Protein AF-A0A0A8B2J1-F1 (afdb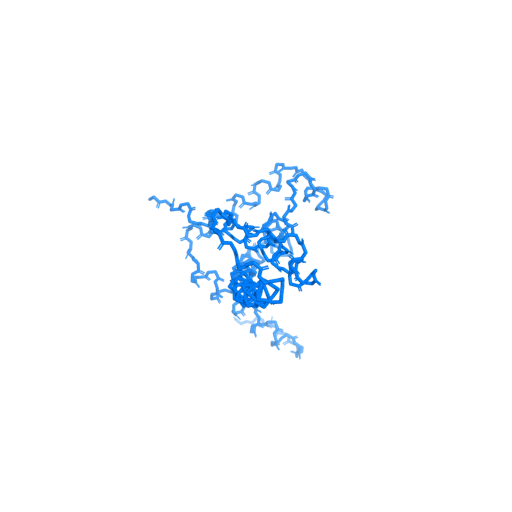_monomer)

Mean predicted aligned error: 8.64 Å

Sequence (171 aa):
MAGRWAAEYFEGVRRAVRDLADARALLESGGEQWRPDGGRGSGPSDPTAAAAIRLAELKAKREEWAEAASQCEAAIGEGLAVIEGVRAFFSMLYGDNGSEYADVLDMLYVDRLTVKQAARIMRCSEFTVKSRRARAIRWLDAVGKARALDLAERSVLCADRGDGGGGCGDA

Structure (mmCIF, N/CA/C/O backbone):
data_AF-A0A0A8B2J1-F1
#
_entry.id   AF-A0A0A8B2J1-F1
#
loop_
_atom_site.group_PDB
_atom_site.id
_atom_site.type_symbol
_atom_site.label_atom_id
_atom_site.label_alt_id
_atom_site.label_comp_id
_atom_site.label_asym_id
_atom_site.label_entity_id
_atom_site.label_seq_id
_atom_site.pdbx_PDB_ins_code
_atom_site.Cartn_x
_atom_site.Cartn_y
_atom_site.Cartn_z
_atom_site.occupancy
_atom_site.B_iso_or_equiv
_atom_site.auth_seq_id
_atom_site.auth_comp_id
_atom_site.auth_asym_id
_atom_site.auth_atom_id
_atom_site.pdbx_PDB_model_num
ATOM 1 N N . MET A 1 1 ? -6.014 8.922 -24.582 1.00 45.66 1 MET A N 1
ATOM 2 C CA . MET A 1 1 ? -5.954 9.531 -23.237 1.00 45.66 1 MET A CA 1
ATOM 3 C C . MET A 1 1 ? -5.533 8.440 -22.268 1.00 45.66 1 MET A C 1
ATOM 5 O O . MET A 1 1 ? -6.339 7.559 -22.017 1.00 45.66 1 MET A O 1
ATOM 9 N N . ALA A 1 2 ? -4.276 8.418 -21.815 1.00 52.53 2 ALA A N 1
ATOM 10 C CA . ALA A 1 2 ? -3.862 7.476 -20.773 1.00 52.53 2 ALA A CA 1
ATOM 11 C C . ALA A 1 2 ? -4.485 7.945 -19.449 1.00 52.53 2 ALA A C 1
ATOM 13 O O . ALA A 1 2 ? -4.239 9.077 -19.023 1.00 52.53 2 ALA A O 1
ATOM 14 N N . GLY A 1 3 ? -5.397 7.141 -18.900 1.00 57.56 3 GLY A N 1
ATOM 15 C CA . GLY A 1 3 ? -6.159 7.473 -17.696 1.00 57.56 3 GLY A CA 1
ATOM 16 C C . GLY A 1 3 ? -5.242 7.539 -16.481 1.00 57.56 3 GLY A C 1
ATOM 17 O O . GLY A 1 3 ? -4.335 6.733 -16.381 1.00 57.56 3 GLY A O 1
ATOM 18 N N . ARG A 1 4 ? -5.474 8.486 -15.566 1.00 82.75 4 ARG A N 1
ATOM 19 C CA . ARG A 1 4 ? -4.674 8.691 -14.340 1.00 82.75 4 ARG A CA 1
ATOM 20 C C . ARG A 1 4 ? -5.035 7.706 -13.215 1.00 82.75 4 ARG A C 1
ATOM 22 O O . ARG A 1 4 ? -4.926 8.047 -12.038 1.00 82.75 4 ARG A O 1
ATOM 29 N N . TRP A 1 5 ? -5.513 6.514 -13.566 1.00 94.06 5 TRP A N 1
ATOM 30 C CA . TRP A 1 5 ? -6.151 5.613 -12.608 1.00 94.06 5 TRP A CA 1
ATOM 31 C C . TRP A 1 5 ? -5.146 5.063 -11.596 1.00 94.06 5 TRP A C 1
ATOM 33 O O . TRP A 1 5 ? -5.480 4.943 -10.421 1.00 94.06 5 TRP A O 1
ATOM 43 N N . ALA A 1 6 ? -3.913 4.759 -12.015 1.00 94.75 6 ALA A N 1
ATOM 44 C CA . ALA A 1 6 ? -2.954 4.093 -11.143 1.00 94.75 6 ALA A CA 1
ATOM 45 C C . ALA A 1 6 ? -2.491 5.018 -10.015 1.00 94.75 6 ALA A C 1
ATOM 47 O O . ALA A 1 6 ? -2.352 4.588 -8.873 1.00 94.75 6 ALA A O 1
ATOM 48 N N . ALA A 1 7 ? -2.302 6.308 -10.306 1.00 94.12 7 ALA A N 1
ATOM 49 C CA . ALA A 1 7 ? -1.953 7.286 -9.281 1.00 94.12 7 ALA A CA 1
ATOM 50 C C . ALA A 1 7 ? -3.066 7.418 -8.229 1.00 94.12 7 ALA A C 1
ATOM 52 O O . ALA A 1 7 ? -2.778 7.382 -7.036 1.00 94.12 7 ALA A O 1
ATOM 53 N N . GLU A 1 8 ? -4.323 7.538 -8.663 1.00 95.12 8 GLU A N 1
ATOM 54 C CA . GLU A 1 8 ? -5.483 7.630 -7.768 1.00 95.12 8 GLU A CA 1
ATOM 55 C C . GLU A 1 8 ? -5.674 6.347 -6.950 1.00 95.12 8 GLU A C 1
ATOM 57 O O . GLU A 1 8 ? -5.903 6.414 -5.743 1.00 95.12 8 GLU A O 1
ATOM 62 N N . TYR A 1 9 ? -5.494 5.187 -7.583 1.00 96.31 9 TYR A N 1
ATOM 63 C CA . TYR A 1 9 ? -5.556 3.882 -6.934 1.00 96.31 9 TYR A CA 1
ATOM 64 C C . TYR A 1 9 ? -4.529 3.754 -5.804 1.00 96.31 9 TYR A C 1
ATOM 66 O O . TYR A 1 9 ? -4.894 3.425 -4.677 1.00 96.31 9 TYR A O 1
ATOM 74 N N . PHE A 1 10 ? -3.259 4.082 -6.061 1.00 96.75 10 PHE A N 1
ATOM 75 C CA . PHE A 1 10 ? -2.207 3.979 -5.048 1.00 96.75 10 PHE A CA 1
ATOM 76 C C . PHE A 1 10 ? -2.337 5.017 -3.922 1.00 96.75 10 PHE A C 1
ATOM 78 O O . PHE A 1 10 ? -2.003 4.721 -2.775 1.00 96.75 10 PHE A O 1
ATOM 85 N N . GLU A 1 11 ? -2.885 6.207 -4.192 1.00 96.56 11 GLU A N 1
ATOM 86 C CA . GLU A 1 11 ? -3.287 7.121 -3.112 1.00 96.56 11 GLU A CA 1
ATOM 87 C C . GLU A 1 11 ? -4.445 6.544 -2.276 1.00 96.56 11 GLU A C 1
ATOM 89 O O . GLU A 1 11 ? -4.492 6.762 -1.066 1.00 96.56 11 GLU A O 1
ATOM 94 N N . GLY A 1 12 ? -5.350 5.773 -2.888 1.00 96.31 12 GLY A N 1
ATOM 95 C CA . GLY A 1 12 ? -6.368 4.986 -2.187 1.00 96.31 12 GLY A CA 1
ATOM 96 C C . GLY A 1 12 ? -5.759 3.930 -1.261 1.00 96.31 12 GLY A C 1
ATOM 97 O O . GLY A 1 12 ? -6.101 3.893 -0.082 1.00 96.31 12 GLY A O 1
ATOM 98 N N . VAL A 1 13 ? -4.787 3.151 -1.750 1.00 96.94 13 VAL A N 1
ATOM 99 C CA . VAL A 1 13 ? -4.030 2.176 -0.937 1.00 96.94 13 VAL A CA 1
ATOM 100 C C . VAL A 1 13 ? -3.344 2.868 0.243 1.00 96.94 13 VAL A C 1
ATOM 102 O O . VAL A 1 13 ? -3.476 2.434 1.384 1.00 96.94 13 VAL A O 1
ATOM 105 N N . ARG A 1 14 ? -2.688 4.011 0.008 1.00 97.19 14 ARG A N 1
ATOM 106 C CA . ARG A 1 14 ? -2.035 4.796 1.068 1.00 97.19 14 ARG A CA 1
ATOM 107 C C . ARG A 1 14 ? -3.005 5.264 2.151 1.00 97.19 14 ARG A C 1
ATOM 109 O O . ARG A 1 14 ? -2.635 5.301 3.328 1.00 97.19 14 ARG A O 1
ATOM 116 N N . ARG A 1 15 ? -4.223 5.655 1.765 1.00 96.56 15 ARG A N 1
ATOM 117 C CA . ARG A 1 15 ? -5.291 6.000 2.716 1.00 96.56 15 ARG A CA 1
ATOM 118 C C . ARG A 1 15 ? -5.733 4.766 3.493 1.00 96.56 15 ARG A C 1
ATOM 120 O O . ARG A 1 15 ? -5.721 4.833 4.712 1.00 96.56 15 ARG A O 1
ATOM 127 N N . ALA A 1 16 ? -5.975 3.641 2.821 1.00 95.56 16 ALA A N 1
ATOM 128 C CA . ALA A 1 16 ? -6.343 2.382 3.468 1.00 95.56 16 ALA A CA 1
ATOM 129 C C . ALA A 1 16 ? -5.308 1.929 4.515 1.00 95.56 16 ALA A C 1
ATOM 131 O O . ALA A 1 16 ? -5.688 1.528 5.608 1.00 95.56 16 ALA A O 1
ATOM 132 N N . VAL A 1 17 ? -4.001 2.070 4.251 1.00 95.69 17 VAL A N 1
ATOM 133 C CA . VAL A 1 17 ? -2.954 1.772 5.253 1.00 95.69 17 VAL A CA 1
ATOM 134 C C . VAL A 1 17 ? -3.080 2.651 6.496 1.00 95.69 17 VAL A C 1
ATOM 136 O O . VAL A 1 17 ? -2.913 2.173 7.618 1.00 95.69 17 VAL A O 1
ATOM 139 N N . ARG A 1 18 ? -3.344 3.951 6.320 1.00 95.19 18 ARG A N 1
ATOM 140 C CA . ARG A 1 18 ? -3.555 4.857 7.457 1.00 95.19 18 ARG A CA 1
ATOM 141 C C . ARG A 1 18 ? -4.817 4.465 8.220 1.00 95.19 18 ARG A C 1
ATOM 143 O O . ARG A 1 18 ? -4.753 4.309 9.432 1.00 95.19 18 ARG A O 1
ATOM 150 N N . ASP A 1 19 ? -5.917 4.294 7.502 1.00 92.00 19 ASP A N 1
ATOM 151 C CA . ASP A 1 19 ? -7.230 4.060 8.089 1.00 92.00 19 ASP A CA 1
ATOM 152 C C . ASP A 1 19 ? -7.265 2.696 8.819 1.00 92.00 19 ASP A C 1
ATOM 154 O O . ASP A 1 19 ? -7.858 2.590 9.890 1.00 92.00 19 ASP A O 1
ATOM 158 N N . LEU A 1 20 ? -6.523 1.687 8.335 1.00 93.50 20 LEU A N 1
ATOM 159 C CA . LEU A 1 20 ? -6.295 0.419 9.041 1.00 93.50 20 LEU A CA 1
ATOM 160 C C . LEU A 1 20 ? -5.541 0.609 10.363 1.00 93.50 20 LEU A C 1
ATOM 162 O O . LEU A 1 20 ? -5.907 0.006 11.372 1.00 93.50 20 LEU A O 1
ATOM 166 N N . ALA A 1 21 ? -4.479 1.420 10.368 1.00 90.75 21 ALA A N 1
ATOM 167 C CA . ALA A 1 21 ? -3.717 1.696 11.585 1.00 90.75 21 ALA A CA 1
ATOM 168 C C . ALA A 1 21 ? -4.590 2.404 12.637 1.00 90.75 21 ALA A C 1
ATOM 170 O O . ALA A 1 21 ? -4.556 2.032 13.810 1.00 90.75 21 ALA A O 1
ATOM 171 N N . ASP A 1 22 ? -5.415 3.358 12.203 1.00 88.69 22 ASP A N 1
ATOM 172 C CA . ASP A 1 22 ? -6.344 4.084 13.071 1.00 88.69 22 ASP A CA 1
ATOM 173 C C . ASP A 1 22 ? -7.444 3.149 13.618 1.00 88.69 22 ASP A C 1
ATOM 175 O O . ASP A 1 22 ? -7.714 3.139 14.822 1.00 88.69 22 ASP A O 1
ATOM 179 N N . ALA A 1 23 ? -8.033 2.299 12.768 1.00 88.38 23 ALA A N 1
ATOM 180 C CA . ALA A 1 23 ? -9.042 1.318 13.173 1.00 88.38 23 ALA A CA 1
ATOM 181 C C . ALA A 1 23 ? -8.491 0.297 14.184 1.00 88.38 23 ALA A C 1
ATOM 183 O O . ALA A 1 23 ? -9.142 0.009 15.191 1.00 88.38 23 ALA A O 1
ATOM 184 N N . ARG A 1 24 ? -7.270 -0.213 13.971 1.00 88.06 24 ARG A N 1
ATOM 185 C CA . ARG A 1 24 ? -6.606 -1.129 14.914 1.00 88.06 24 ARG A CA 1
ATOM 186 C C . ARG A 1 24 ? -6.330 -0.459 16.258 1.00 88.06 24 ARG A C 1
ATOM 188 O O . ARG A 1 24 ? -6.664 -1.037 17.288 1.00 88.06 24 ARG A O 1
ATOM 195 N N . ALA A 1 25 ? -5.838 0.781 16.261 1.00 88.19 25 ALA A N 1
ATOM 196 C CA . ALA A 1 25 ? -5.618 1.533 17.496 1.00 88.19 25 ALA A CA 1
ATOM 197 C C . ALA A 1 25 ? -6.920 1.745 18.298 1.00 88.19 25 ALA A C 1
ATOM 199 O O . ALA A 1 25 ? -6.931 1.645 19.530 1.00 88.19 25 ALA A O 1
ATOM 200 N N . LEU A 1 26 ? -8.046 1.992 17.620 1.00 86.19 26 LEU A N 1
ATOM 201 C CA . LEU A 1 26 ? -9.362 2.097 18.260 1.00 86.19 26 LEU A CA 1
ATOM 202 C C . LEU A 1 26 ? -9.845 0.755 18.830 1.00 86.19 26 LEU A C 1
ATOM 204 O O . LEU A 1 26 ? -10.377 0.713 19.941 1.00 86.19 26 LEU A O 1
ATOM 208 N N . LEU A 1 27 ? -9.637 -0.344 18.104 1.00 86.19 27 LEU A N 1
ATOM 209 C CA . LEU A 1 27 ? -10.005 -1.688 18.555 1.00 86.19 27 LEU A CA 1
ATOM 210 C C . LEU A 1 27 ? -9.189 -2.143 19.774 1.00 86.19 27 LEU A C 1
ATOM 212 O O . LEU A 1 27 ? -9.774 -2.716 20.701 1.00 86.19 27 LEU A O 1
ATOM 216 N N . GLU A 1 28 ? -7.882 -1.863 19.775 1.00 88.50 28 GLU A N 1
ATOM 217 C CA . GLU A 1 28 ? -6.934 -2.182 20.852 1.00 88.50 28 GLU A CA 1
ATOM 218 C C . GLU A 1 28 ? -7.194 -1.354 22.113 1.00 88.50 28 GLU A C 1
ATOM 220 O O . GLU A 1 28 ? -7.224 -1.902 23.213 1.00 88.50 28 GLU A O 1
ATOM 225 N N . SER A 1 29 ? -7.466 -0.055 21.962 1.00 87.81 29 SER A N 1
ATOM 226 C CA . SER A 1 29 ? -7.821 0.830 23.083 1.00 87.81 29 SER A CA 1
ATOM 227 C C . SER A 1 29 ? -9.253 0.637 23.595 1.00 87.81 29 SER A C 1
ATOM 229 O O . SER A 1 29 ? -9.691 1.354 24.489 1.00 87.81 29 SER A O 1
ATOM 231 N N . GLY A 1 30 ? -10.034 -0.279 23.012 1.00 81.06 30 GLY A N 1
ATOM 232 C CA . GLY A 1 30 ? -11.437 -0.481 23.384 1.00 81.06 30 GLY A CA 1
ATOM 233 C C . GLY A 1 30 ? -12.342 0.727 23.098 1.00 81.06 30 GLY A C 1
ATOM 234 O O . GLY A 1 30 ? -13.440 0.806 23.648 1.00 81.06 30 GLY A O 1
ATOM 235 N N . GLY A 1 31 ? -11.906 1.656 22.240 1.00 74.25 31 GLY A N 1
ATOM 236 C CA . GLY A 1 31 ? -12.650 2.861 21.879 1.00 74.25 31 GLY A CA 1
ATOM 237 C C . GLY A 1 31 ? -12.463 4.050 22.827 1.00 74.25 31 GLY A C 1
ATOM 238 O O . GLY A 1 31 ? -13.269 4.974 22.775 1.00 74.25 31 GLY A O 1
ATOM 239 N N . GLU A 1 32 ? -11.421 4.084 23.667 1.00 74.12 32 GLU A N 1
ATOM 240 C CA . GLU A 1 32 ? -11.146 5.210 24.587 1.00 74.12 32 GLU A CA 1
ATOM 241 C C . GLU A 1 32 ? -11.059 6.579 23.889 1.00 74.12 32 GLU A C 1
ATOM 243 O O . GLU A 1 32 ? -11.427 7.608 24.459 1.00 74.12 32 GLU A O 1
ATOM 248 N N . GLN A 1 33 ? -10.592 6.593 22.641 1.00 70.69 33 GLN A N 1
ATOM 249 C CA . GLN A 1 33 ? -10.452 7.806 21.832 1.00 70.69 33 GLN A CA 1
ATOM 250 C C . GLN A 1 33 ? -11.724 8.150 21.046 1.00 70.69 33 GLN A C 1
ATOM 252 O O . GLN A 1 33 ? -11.840 9.254 20.509 1.00 70.69 33 GLN A O 1
ATOM 257 N N . TRP A 1 34 ? -12.694 7.233 20.988 1.00 76.94 34 TRP A N 1
ATOM 258 C CA . TRP A 1 34 ? -13.955 7.464 20.304 1.00 76.94 34 TRP A CA 1
ATOM 259 C C . TRP A 1 34 ? -14.857 8.365 21.144 1.00 76.94 34 TRP A C 1
ATOM 261 O O . TRP A 1 34 ? -15.139 8.105 22.317 1.00 76.94 34 TRP A O 1
ATOM 271 N N . ARG A 1 35 ? -15.333 9.444 20.521 1.00 69.88 35 ARG A N 1
ATOM 272 C CA . ARG A 1 35 ? -16.352 10.314 21.097 1.00 69.88 35 ARG A CA 1
ATOM 273 C C . ARG A 1 35 ? -17.638 10.160 20.292 1.00 69.88 35 ARG A C 1
ATOM 275 O O . ARG A 1 35 ? -17.574 10.262 19.070 1.00 69.88 35 ARG A O 1
ATOM 282 N N . PRO A 1 36 ? -18.790 9.937 20.944 1.00 65.94 36 PRO A N 1
ATOM 283 C CA . PRO A 1 36 ? -20.064 9.976 20.249 1.00 65.94 36 PRO A CA 1
ATOM 284 C C . PRO A 1 36 ? -20.279 11.389 19.701 1.00 65.94 36 PRO A C 1
ATOM 286 O O . PRO A 1 36 ? -20.237 12.371 20.451 1.00 65.94 36 PRO A O 1
ATOM 289 N N . ASP A 1 37 ? -20.488 11.493 18.393 1.00 59.69 37 ASP A N 1
ATOM 290 C CA . ASP A 1 37 ? -20.839 12.754 17.755 1.00 59.69 37 ASP A CA 1
ATOM 291 C C . ASP A 1 37 ? -22.223 13.196 18.245 1.00 59.69 37 ASP A C 1
ATOM 293 O O . ASP A 1 37 ? -23.241 12.573 17.962 1.00 59.69 37 ASP A O 1
ATOM 297 N N . GLY A 1 38 ? -22.260 14.297 18.997 1.00 51.53 38 GLY A N 1
ATOM 298 C CA . GLY A 1 38 ? -23.469 15.106 19.135 1.00 51.53 38 GLY A CA 1
ATOM 299 C C . GLY A 1 38 ? -24.650 14.472 19.876 1.00 51.53 38 GLY A C 1
ATOM 300 O O . GLY A 1 38 ? -25.778 14.546 19.402 1.00 51.53 38 GLY A O 1
ATOM 301 N N . GLY A 1 39 ? -24.453 13.974 21.095 1.00 48.12 39 GLY A N 1
ATOM 302 C CA . GLY A 1 39 ? -25.563 13.660 22.003 1.00 48.12 39 GLY A CA 1
ATOM 303 C C . GLY A 1 39 ? -26.205 14.904 22.640 1.00 48.12 39 GLY A C 1
ATOM 304 O O . GLY A 1 39 ? -26.155 15.057 23.856 1.00 48.12 39 GLY A O 1
ATOM 305 N N . ARG A 1 40 ? -26.810 15.815 21.859 1.00 45.06 40 ARG A N 1
ATOM 306 C CA . ARG A 1 40 ? -27.789 16.795 22.389 1.00 45.06 40 ARG A CA 1
ATOM 307 C C . ARG A 1 40 ? -29.174 16.143 22.425 1.00 45.06 40 ARG A C 1
ATOM 309 O O . ARG A 1 40 ? -30.085 16.541 21.712 1.00 45.06 40 ARG A O 1
ATOM 316 N N . GLY A 1 41 ? -29.319 15.115 23.245 1.00 52.38 41 GLY A N 1
ATOM 317 C CA . GLY A 1 41 ? -30.601 14.498 23.563 1.00 52.38 41 GLY A CA 1
ATOM 318 C C . GLY A 1 41 ? -30.634 14.232 25.055 1.00 52.38 41 GLY A C 1
ATOM 319 O O . GLY A 1 41 ? -29.617 13.838 25.618 1.00 52.38 41 GLY A O 1
ATOM 320 N N . SER A 1 42 ? -31.767 14.503 25.699 1.00 55.16 42 SER A N 1
ATOM 321 C CA . SER A 1 42 ? -32.033 14.189 27.104 1.00 55.16 42 SER A CA 1
ATOM 322 C C . SER A 1 42 ? -31.745 12.710 27.370 1.00 55.16 42 SER A C 1
ATOM 324 O O . SER A 1 42 ? -32.597 11.855 27.129 1.00 55.16 42 SER A O 1
ATOM 326 N N . GLY A 1 43 ? -30.517 12.409 27.794 1.00 59.47 43 GLY A N 1
ATOM 327 C CA . GLY A 1 43 ? -30.111 11.064 28.169 1.00 59.47 43 GLY A CA 1
ATOM 328 C C . GLY A 1 43 ? -30.944 10.570 29.354 1.00 59.47 43 GLY A C 1
ATOM 329 O O . GLY A 1 43 ? -31.512 11.391 30.084 1.00 59.47 43 GLY A O 1
ATOM 330 N N . PRO A 1 44 ? -31.036 9.246 29.558 1.00 59.28 44 PRO A N 1
ATOM 331 C CA . PRO A 1 44 ? -31.734 8.703 30.711 1.00 59.28 44 PRO A CA 1
ATOM 332 C C . PRO A 1 44 ? -31.174 9.329 31.991 1.00 59.28 44 PRO A C 1
ATOM 334 O O . PRO A 1 44 ? -29.960 9.395 32.174 1.00 59.28 44 PRO A O 1
ATOM 337 N N . SER A 1 45 ? -32.053 9.758 32.894 1.00 63.41 45 SER A N 1
ATOM 338 C CA . SER A 1 45 ? -31.662 10.216 34.233 1.00 63.41 45 SER A CA 1
ATOM 339 C C . SER A 1 45 ? -31.072 9.089 35.092 1.00 63.41 45 SER A C 1
ATOM 341 O O . SER A 1 45 ? -30.465 9.362 36.124 1.00 63.41 45 SER A O 1
ATOM 343 N N . ASP A 1 46 ? -31.246 7.832 34.666 1.00 77.38 46 ASP A N 1
ATOM 344 C CA . ASP A 1 46 ? -30.647 6.651 35.280 1.00 77.38 46 ASP A CA 1
ATOM 345 C C . ASP A 1 46 ? -29.219 6.402 34.737 1.00 77.38 46 ASP A C 1
ATOM 347 O O . ASP A 1 46 ? -29.050 6.112 33.543 1.00 77.38 46 ASP A O 1
ATOM 351 N N . PRO A 1 47 ? -28.182 6.467 35.595 1.00 72.81 47 PRO A N 1
ATOM 352 C CA . PRO A 1 47 ? -26.798 6.207 35.204 1.00 72.81 47 PRO A CA 1
ATOM 353 C C . PRO A 1 47 ? -26.565 4.782 34.680 1.00 72.81 47 PRO A C 1
ATOM 355 O O . PRO A 1 47 ? -25.690 4.587 33.834 1.00 72.81 47 PRO A O 1
ATOM 358 N N . THR A 1 48 ? -27.338 3.787 35.126 1.00 79.69 48 THR A N 1
ATOM 359 C CA . THR A 1 48 ? -27.214 2.402 34.647 1.00 79.69 48 THR A CA 1
ATOM 360 C C . THR A 1 48 ? -27.748 2.266 33.222 1.00 79.69 48 THR A C 1
ATOM 362 O O . THR A 1 48 ? -27.087 1.664 32.372 1.00 79.69 48 THR A O 1
ATOM 365 N N . ALA A 1 49 ? -28.891 2.888 32.922 1.00 76.31 49 ALA A N 1
ATOM 366 C CA . ALA A 1 49 ? -29.432 2.944 31.565 1.00 76.31 49 ALA A CA 1
ATOM 367 C C . ALA A 1 49 ? -28.495 3.699 30.602 1.00 76.31 49 ALA A C 1
ATOM 369 O O . ALA A 1 49 ? -28.251 3.236 29.488 1.00 76.31 49 ALA A O 1
ATOM 370 N N . ALA A 1 50 ? -27.902 4.816 31.041 1.00 73.50 50 ALA A N 1
ATOM 371 C CA . ALA A 1 50 ? -26.925 5.562 30.246 1.00 73.50 50 ALA A CA 1
ATOM 372 C C . ALA A 1 50 ? -25.655 4.737 29.947 1.00 73.50 50 ALA A C 1
ATOM 374 O O . ALA A 1 50 ? -25.144 4.762 28.825 1.00 73.50 50 ALA A O 1
ATOM 375 N N . ALA A 1 51 ? -25.166 3.961 30.923 1.00 75.81 51 ALA A N 1
ATOM 376 C CA . ALA A 1 51 ? -24.028 3.063 30.733 1.00 75.81 51 ALA A CA 1
ATOM 377 C C . ALA A 1 51 ? -24.339 1.918 29.752 1.00 75.81 51 ALA A C 1
ATOM 379 O O . ALA A 1 51 ? -23.502 1.587 28.911 1.00 75.81 51 ALA A O 1
ATOM 380 N N . ALA A 1 52 ? -25.542 1.339 29.820 1.00 78.56 52 ALA A N 1
ATOM 381 C CA . ALA A 1 52 ? -25.968 0.268 28.920 1.00 78.56 52 ALA A CA 1
ATOM 382 C C . ALA A 1 52 ? -26.081 0.741 27.459 1.00 78.56 52 ALA A C 1
ATOM 384 O O . ALA A 1 52 ? -25.608 0.046 26.559 1.00 78.56 52 ALA A O 1
ATOM 385 N N . ILE A 1 53 ? -26.638 1.937 27.227 1.00 80.62 53 ILE A N 1
ATOM 386 C CA . ILE A 1 53 ? -26.714 2.559 25.893 1.00 80.62 53 ILE A CA 1
ATOM 387 C C . ILE A 1 53 ? -25.309 2.785 25.338 1.00 80.62 53 ILE A C 1
ATOM 389 O O . ILE A 1 53 ? -25.000 2.335 24.237 1.00 80.62 53 ILE A O 1
ATOM 393 N N . ARG A 1 54 ? -24.419 3.385 26.135 1.00 77.06 54 ARG A N 1
ATOM 394 C CA . ARG A 1 54 ? -23.036 3.639 25.720 1.00 77.06 54 ARG A CA 1
ATOM 395 C C . ARG A 1 54 ? -22.279 2.350 25.395 1.00 77.06 54 ARG A C 1
ATOM 397 O O . ARG A 1 54 ? -21.498 2.320 24.450 1.00 77.06 54 ARG A O 1
ATOM 404 N N . LEU A 1 55 ? -22.510 1.278 26.153 1.00 80.50 55 LEU A N 1
ATOM 405 C CA . LEU A 1 55 ? -21.917 -0.030 25.872 1.00 80.50 55 LEU A CA 1
ATOM 406 C C . LEU A 1 55 ? -22.445 -0.629 24.560 1.00 80.50 55 LEU A C 1
ATOM 408 O O . LEU A 1 55 ? -21.672 -1.231 23.817 1.00 80.50 55 LEU A O 1
ATOM 412 N N . ALA A 1 56 ? -23.738 -0.479 24.269 1.00 83.69 56 ALA A N 1
ATOM 413 C CA . ALA A 1 56 ? -24.329 -0.938 23.013 1.00 83.69 56 ALA A CA 1
ATOM 414 C C . ALA A 1 56 ? -23.792 -0.151 21.806 1.00 83.69 56 ALA A C 1
ATOM 416 O O . ALA A 1 56 ? -23.391 -0.759 20.815 1.00 83.69 56 ALA A O 1
ATOM 417 N N . GLU A 1 57 ? -23.698 1.176 21.917 1.00 83.94 57 GLU A N 1
ATOM 418 C CA . GLU A 1 57 ? -23.101 2.043 20.894 1.00 83.94 57 GLU A CA 1
ATOM 419 C C . GLU A 1 57 ? -21.635 1.683 20.635 1.00 83.94 57 GLU A C 1
ATOM 421 O O . GLU A 1 57 ? -21.224 1.544 19.485 1.00 83.94 57 GLU A O 1
ATOM 426 N N . LEU A 1 58 ? -20.853 1.457 21.697 1.00 82.94 58 LEU A N 1
ATOM 427 C CA . LEU A 1 58 ? -19.463 1.019 21.576 1.00 82.94 58 LEU A CA 1
ATOM 428 C C . LEU A 1 58 ? -19.346 -0.337 20.873 1.00 82.94 58 LEU A C 1
ATOM 430 O O . LEU A 1 58 ? -18.456 -0.510 20.048 1.00 82.94 58 LEU A O 1
ATOM 434 N N . LYS A 1 59 ? -20.228 -1.300 21.167 1.00 85.62 59 LYS A N 1
ATOM 435 C CA . LYS A 1 59 ? -20.226 -2.602 20.480 1.00 85.62 59 LYS A CA 1
ATOM 436 C C . LYS A 1 59 ? -20.501 -2.451 18.986 1.00 85.62 59 LYS A C 1
ATOM 438 O O . LYS A 1 59 ? -19.710 -2.952 18.193 1.00 85.62 59 LYS A O 1
ATOM 443 N N . ALA A 1 60 ? -21.545 -1.707 18.619 1.00 85.31 60 ALA A N 1
ATOM 444 C CA . ALA A 1 60 ? -21.865 -1.433 17.219 1.00 85.31 60 ALA A CA 1
ATOM 445 C C . ALA A 1 60 ? -20.695 -0.737 16.501 1.00 85.31 60 ALA A C 1
ATOM 447 O O . ALA A 1 60 ? -20.315 -1.117 15.397 1.00 85.31 60 ALA A O 1
ATOM 448 N N . LYS A 1 61 ? -20.040 0.225 17.163 1.00 85.94 61 LYS A N 1
ATOM 449 C CA . LYS A 1 61 ? -18.865 0.906 16.604 1.00 85.94 61 LYS A CA 1
ATOM 450 C C . LYS A 1 61 ? -17.652 -0.001 16.441 1.00 85.94 61 LYS A C 1
ATOM 452 O O . LYS A 1 61 ? -16.938 0.129 15.453 1.00 85.94 61 LYS A O 1
ATOM 457 N N . ARG A 1 62 ? -17.421 -0.942 17.359 1.00 87.25 62 ARG A N 1
ATOM 458 C CA . ARG A 1 62 ? -16.344 -1.933 17.206 1.00 87.25 62 ARG A CA 1
ATOM 459 C C . ARG A 1 62 ? -16.577 -2.850 16.009 1.00 87.25 62 ARG A C 1
ATOM 461 O O . ARG A 1 62 ? -15.613 -3.163 15.321 1.00 87.25 62 ARG A O 1
ATOM 468 N N . GLU A 1 63 ? -17.820 -3.249 15.752 1.00 89.38 63 GLU A N 1
ATOM 469 C CA . GLU A 1 63 ? -18.170 -4.019 14.551 1.00 89.38 63 GLU A CA 1
ATOM 470 C C . GLU A 1 63 ? -17.901 -3.206 13.276 1.00 89.38 63 GLU A C 1
ATOM 472 O O . GLU A 1 63 ? -17.241 -3.705 12.367 1.00 89.38 63 GLU A O 1
ATOM 477 N N . GLU A 1 64 ? -18.298 -1.928 13.243 1.00 87.44 64 GLU A N 1
ATOM 478 C CA . GLU A 1 64 ? -17.984 -1.024 12.125 1.00 87.44 64 GLU A CA 1
ATOM 479 C C . GLU A 1 64 ? -16.468 -0.879 11.890 1.00 87.44 64 GLU A C 1
ATOM 481 O O . GLU A 1 64 ? -16.012 -0.920 10.748 1.00 87.44 64 GLU A O 1
ATOM 486 N N . TRP A 1 65 ? -15.663 -0.726 12.950 1.00 88.88 65 TRP A N 1
ATOM 487 C CA . TRP A 1 65 ? -14.203 -0.625 12.820 1.00 88.88 65 TRP A CA 1
ATOM 488 C C . TRP A 1 65 ? -13.559 -1.925 12.348 1.00 88.88 65 TRP A C 1
ATOM 490 O O . TRP A 1 65 ? -12.600 -1.875 11.582 1.00 88.88 65 TRP A O 1
ATOM 500 N N . ALA A 1 66 ? -14.065 -3.078 12.792 1.00 91.00 66 ALA A N 1
ATOM 501 C CA . ALA A 1 66 ? -13.569 -4.378 12.354 1.00 91.00 66 ALA A CA 1
ATOM 502 C C . ALA A 1 66 ? -13.842 -4.607 10.860 1.00 91.00 66 ALA A C 1
ATOM 504 O O . ALA A 1 66 ? -12.944 -5.019 10.127 1.00 91.00 66 ALA A O 1
ATOM 505 N N . GLU A 1 67 ? -15.046 -4.271 10.397 1.00 91.12 67 GLU A N 1
ATOM 506 C CA . GLU A 1 67 ? -15.401 -4.329 8.977 1.00 91.12 67 GLU A CA 1
ATOM 507 C C . GLU A 1 67 ? -14.535 -3.367 8.148 1.00 91.12 67 GLU A C 1
ATOM 509 O O . GLU A 1 67 ? -13.942 -3.762 7.144 1.00 91.12 67 GLU A O 1
ATOM 514 N N . ALA A 1 68 ? -14.373 -2.120 8.604 1.00 88.50 68 ALA A N 1
ATOM 515 C CA . ALA A 1 68 ? -13.513 -1.145 7.936 1.00 88.50 68 ALA A CA 1
ATOM 516 C C . ALA A 1 68 ? -12.049 -1.614 7.861 1.00 88.50 68 ALA A C 1
ATOM 518 O O . ALA A 1 68 ? -11.402 -1.452 6.823 1.00 88.50 68 ALA A O 1
ATOM 519 N N . ALA A 1 69 ? -11.529 -2.226 8.930 1.00 91.81 69 ALA A N 1
ATOM 520 C CA . ALA A 1 69 ? -10.192 -2.809 8.946 1.00 91.81 69 ALA A CA 1
ATOM 521 C C . ALA A 1 69 ? -10.060 -3.933 7.906 1.00 91.81 69 ALA A C 1
ATOM 523 O O . ALA A 1 69 ? -9.105 -3.924 7.132 1.00 91.81 69 ALA A O 1
ATOM 524 N N . SER A 1 70 ? -11.041 -4.836 7.820 1.00 94.81 70 SER A N 1
ATOM 525 C CA . SER A 1 70 ? -11.047 -5.917 6.827 1.00 94.81 70 SER A CA 1
ATOM 526 C C . SER A 1 70 ? -11.056 -5.387 5.387 1.00 94.81 70 SER A C 1
ATOM 528 O O . SER A 1 70 ? -10.276 -5.838 4.546 1.00 94.81 70 SER A O 1
ATOM 530 N N . GLN A 1 71 ? -11.865 -4.362 5.105 1.00 92.81 71 GLN A N 1
ATOM 531 C CA . GLN A 1 71 ? -11.892 -3.713 3.791 1.00 92.81 71 GLN A CA 1
ATOM 532 C C . GLN A 1 71 ? -10.555 -3.040 3.452 1.00 92.81 71 GLN A C 1
ATOM 534 O O . GLN A 1 71 ? -10.085 -3.126 2.313 1.00 92.81 71 GLN A O 1
ATOM 539 N N . CYS A 1 72 ? -9.911 -2.403 4.435 1.00 94.69 72 CYS A N 1
ATOM 540 C CA . CYS A 1 72 ? -8.586 -1.819 4.248 1.00 94.69 72 CYS A CA 1
ATOM 541 C C . CYS A 1 72 ? -7.528 -2.895 3.978 1.00 94.69 72 CYS A C 1
ATOM 543 O O . CYS A 1 72 ? -6.718 -2.727 3.070 1.00 94.69 72 CYS A O 1
ATOM 545 N N . GLU A 1 73 ? -7.544 -4.007 4.716 1.00 95.81 73 GLU A N 1
ATOM 546 C CA . GLU A 1 73 ? -6.638 -5.141 4.497 1.00 95.81 73 GLU A CA 1
ATOM 547 C C . GLU A 1 73 ? -6.781 -5.716 3.085 1.00 95.81 73 GLU A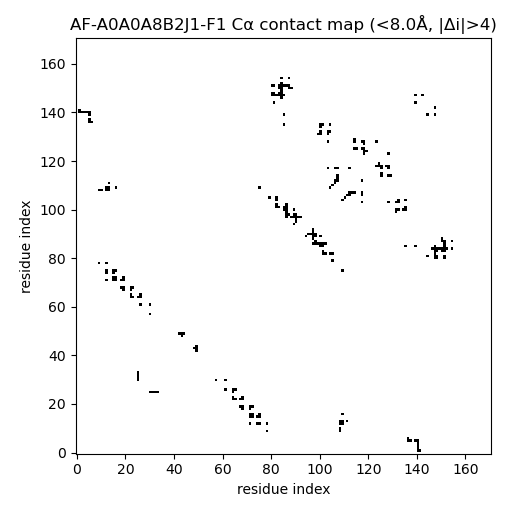 C 1
ATOM 549 O O . GLU A 1 73 ? -5.772 -5.929 2.411 1.00 95.81 73 GLU A O 1
ATOM 554 N N . ALA A 1 74 ? -8.013 -5.884 2.596 1.00 95.38 74 ALA A N 1
ATOM 555 C CA . ALA A 1 74 ? -8.268 -6.337 1.231 1.00 95.38 74 ALA A CA 1
ATOM 556 C C . ALA A 1 74 ? -7.697 -5.363 0.183 1.00 95.38 74 ALA A C 1
ATOM 558 O O . ALA A 1 74 ? -7.028 -5.787 -0.762 1.00 95.38 74 ALA A O 1
ATOM 559 N N . ALA A 1 75 ? -7.900 -4.054 0.369 1.00 95.19 75 ALA A N 1
ATOM 560 C CA . ALA A 1 75 ? -7.365 -3.032 -0.530 1.00 95.19 75 ALA A CA 1
ATOM 561 C C . ALA A 1 75 ? -5.824 -2.990 -0.528 1.00 95.19 75 ALA A C 1
ATOM 563 O O . ALA A 1 75 ? -5.206 -2.822 -1.581 1.00 95.19 75 ALA A O 1
ATOM 564 N N . ILE A 1 76 ? -5.197 -3.163 0.640 1.00 97.38 76 ILE A N 1
ATOM 565 C CA . ILE A 1 76 ? -3.736 -3.211 0.785 1.00 97.38 76 ILE A CA 1
ATOM 566 C C . ILE A 1 76 ? -3.174 -4.472 0.129 1.00 97.38 76 ILE A C 1
ATOM 568 O O . ILE A 1 76 ? -2.216 -4.375 -0.634 1.00 97.38 76 ILE A O 1
ATOM 572 N N . GLY A 1 77 ? -3.781 -5.636 0.378 1.00 96.81 77 GLY A N 1
ATOM 573 C CA . GLY A 1 77 ? -3.358 -6.905 -0.215 1.00 96.81 77 GLY A CA 1
ATOM 574 C C . GLY A 1 77 ? -3.419 -6.880 -1.742 1.00 96.81 77 GLY A C 1
ATOM 575 O O . GLY A 1 77 ? -2.477 -7.295 -2.415 1.00 96.81 77 GLY A O 1
ATOM 576 N N . GLU A 1 78 ? -4.481 -6.308 -2.305 1.00 96.69 78 GLU A N 1
ATOM 577 C CA . GLU A 1 78 ? -4.581 -6.113 -3.750 1.00 96.69 78 GLU A CA 1
ATOM 578 C C . GLU A 1 78 ? -3.540 -5.108 -4.275 1.00 96.69 78 GLU A C 1
ATOM 580 O O . GLU A 1 78 ? -2.929 -5.336 -5.320 1.00 96.69 78 GLU A O 1
ATOM 585 N N . GLY A 1 79 ? -3.287 -4.021 -3.538 1.00 97.19 79 GLY A N 1
ATOM 586 C CA . GLY A 1 79 ? -2.238 -3.054 -3.863 1.00 97.19 79 GLY A CA 1
ATOM 587 C C . GLY A 1 79 ? -0.847 -3.692 -3.920 1.00 97.19 79 GLY A C 1
ATOM 588 O O . GLY A 1 79 ? -0.103 -3.446 -4.871 1.00 97.19 79 GLY A O 1
ATOM 589 N N . LEU A 1 80 ? -0.527 -4.558 -2.956 1.00 97.62 80 LEU A N 1
ATOM 590 C CA . LEU A 1 80 ? 0.706 -5.349 -2.932 1.00 97.62 80 LEU A CA 1
ATOM 591 C C . LEU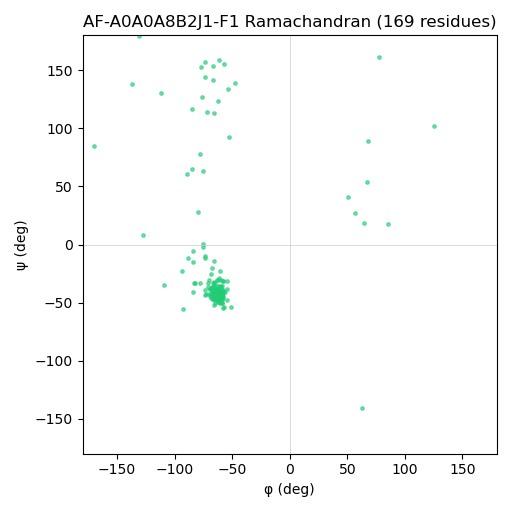 A 1 80 ? 0.790 -6.303 -4.129 1.00 97.62 80 LEU A C 1
ATOM 593 O O . LEU A 1 80 ? 1.824 -6.361 -4.789 1.00 97.62 80 LEU A O 1
ATOM 597 N N . ALA A 1 81 ? -0.304 -6.978 -4.490 1.00 96.88 81 ALA A N 1
ATOM 598 C CA . ALA A 1 81 ? -0.334 -7.828 -5.681 1.00 96.88 81 ALA A CA 1
ATOM 599 C C . ALA A 1 81 ? -0.064 -7.030 -6.974 1.00 96.88 81 ALA A C 1
ATOM 601 O O . ALA A 1 81 ? 0.676 -7.481 -7.848 1.00 96.88 81 ALA A O 1
ATOM 602 N N . VAL A 1 82 ? -0.596 -5.808 -7.097 1.00 97.69 82 VAL A N 1
ATOM 603 C CA . VAL A 1 82 ? -0.282 -4.923 -8.234 1.00 97.69 82 VAL A CA 1
ATOM 604 C C .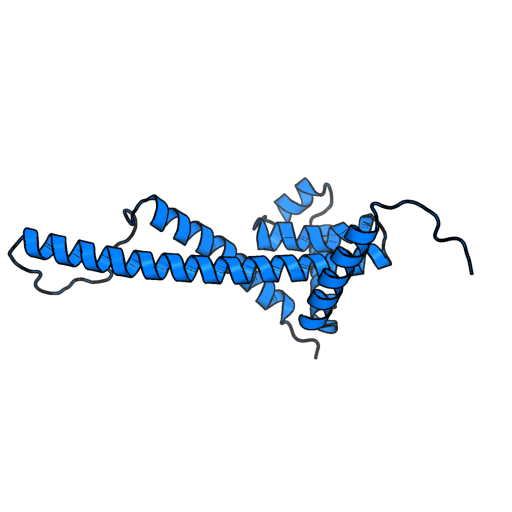 VAL A 1 82 ? 1.197 -4.516 -8.236 1.00 97.69 82 VAL A C 1
ATOM 606 O O . VAL A 1 82 ? 1.812 -4.488 -9.305 1.00 97.69 82 VAL A O 1
ATOM 609 N N . ILE A 1 83 ? 1.779 -4.215 -7.069 1.00 97.56 83 ILE A N 1
ATOM 610 C CA . ILE A 1 83 ? 3.216 -3.917 -6.925 1.00 97.56 83 ILE A CA 1
ATOM 611 C C . ILE A 1 83 ? 4.059 -5.111 -7.378 1.00 97.56 83 ILE A C 1
ATOM 613 O O . ILE A 1 83 ? 5.034 -4.919 -8.104 1.00 97.56 83 ILE A O 1
ATOM 617 N N . GLU A 1 84 ? 3.661 -6.336 -7.049 1.00 96.31 84 GLU A N 1
ATOM 618 C CA . GLU A 1 84 ? 4.363 -7.529 -7.524 1.00 96.31 84 GLU A CA 1
ATOM 619 C C . GLU A 1 84 ? 4.250 -7.726 -9.039 1.00 96.31 84 GLU A C 1
ATOM 621 O O . GLU A 1 84 ? 5.217 -8.117 -9.693 1.00 96.31 84 GLU A O 1
ATOM 626 N N . GLY A 1 85 ? 3.131 -7.329 -9.645 1.00 96.38 85 GLY A N 1
ATOM 627 C CA . GLY A 1 85 ? 3.005 -7.253 -11.102 1.00 96.38 85 GLY A CA 1
ATOM 628 C C . GLY A 1 85 ? 3.997 -6.272 -11.736 1.00 96.38 85 GLY A C 1
ATOM 629 O O . GLY A 1 85 ? 4.600 -6.563 -12.774 1.00 96.38 85 GLY A O 1
ATOM 630 N N . VAL A 1 86 ? 4.204 -5.116 -11.093 1.00 97.00 86 VAL A N 1
ATOM 631 C CA . VAL A 1 86 ? 5.242 -4.145 -11.481 1.00 97.00 86 VAL A CA 1
ATOM 632 C C . VAL A 1 86 ? 6.627 -4.777 -11.329 1.00 97.00 86 VAL A C 1
ATOM 634 O O . V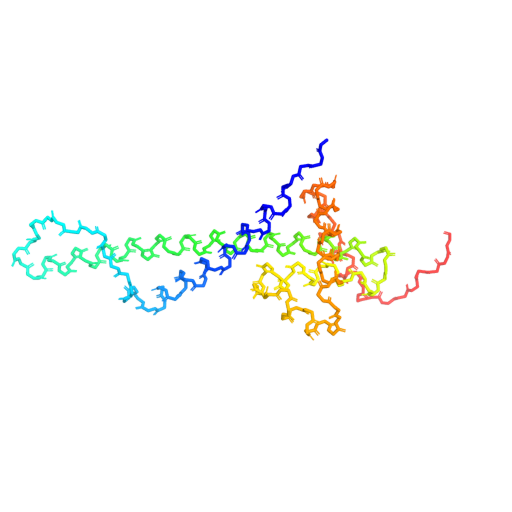AL A 1 86 ? 7.434 -4.679 -12.256 1.00 97.00 86 VAL A O 1
ATOM 637 N N . ARG A 1 87 ? 6.898 -5.451 -10.204 1.00 96.44 87 ARG A N 1
ATOM 638 C CA . ARG A 1 87 ? 8.180 -6.116 -9.932 1.00 96.44 87 ARG A CA 1
ATOM 639 C C . ARG A 1 87 ? 8.498 -7.129 -11.026 1.00 96.44 87 ARG A C 1
ATOM 641 O O . ARG A 1 87 ? 9.534 -7.011 -11.673 1.00 96.44 87 ARG A O 1
ATOM 648 N N . ALA A 1 88 ? 7.571 -8.044 -11.304 1.00 94.50 88 ALA A N 1
ATOM 649 C CA . ALA A 1 88 ? 7.714 -9.076 -12.325 1.00 94.50 88 ALA A CA 1
ATOM 650 C C . ALA A 1 88 ? 8.047 -8.488 -13.705 1.00 94.50 88 ALA A C 1
ATOM 652 O O . ALA A 1 88 ? 8.989 -8.923 -14.370 1.00 94.50 88 ALA A O 1
ATOM 653 N N . PHE A 1 89 ? 7.311 -7.456 -14.128 1.00 95.31 89 PHE A N 1
ATOM 654 C CA . PHE A 1 89 ? 7.530 -6.828 -15.427 1.00 95.31 89 PHE A CA 1
ATOM 655 C C . PHE A 1 89 ? 8.887 -6.125 -15.529 1.00 95.31 89 PHE A C 1
ATOM 657 O O . PHE A 1 89 ? 9.634 -6.347 -16.485 1.00 95.31 89 PHE A O 1
ATOM 664 N N . PHE A 1 90 ? 9.213 -5.255 -14.570 1.00 95.38 90 PHE A N 1
ATOM 665 C CA . PHE A 1 90 ? 10.443 -4.471 -14.642 1.00 95.38 90 PHE A CA 1
ATOM 666 C C . PHE A 1 90 ? 11.681 -5.340 -14.417 1.00 95.38 90 PHE A C 1
ATOM 668 O O . PHE A 1 90 ? 12.697 -5.088 -15.063 1.00 95.38 90 PHE A O 1
ATOM 675 N N . SER A 1 91 ? 11.604 -6.381 -13.586 1.00 93.31 91 SER A N 1
ATOM 676 C CA . SER A 1 91 ? 12.691 -7.354 -13.437 1.00 93.31 91 SER A CA 1
ATOM 677 C C . SER A 1 91 ? 12.927 -8.164 -14.709 1.00 93.31 91 SER A C 1
ATOM 679 O O . SER A 1 91 ? 14.075 -8.372 -15.084 1.00 93.31 91 SER A O 1
ATOM 681 N N . MET A 1 92 ? 11.878 -8.529 -15.453 1.00 92.69 92 MET A N 1
ATOM 682 C CA . MET A 1 92 ? 12.048 -9.164 -16.767 1.00 92.69 92 MET A CA 1
ATOM 683 C C . MET A 1 92 ? 12.787 -8.252 -17.764 1.00 92.69 92 MET A C 1
ATOM 685 O O . MET A 1 92 ? 13.574 -8.732 -18.575 1.00 92.69 92 MET A O 1
ATOM 689 N N . LEU A 1 93 ? 12.549 -6.936 -17.718 1.00 92.75 93 LEU A N 1
ATOM 690 C CA . LEU A 1 93 ? 13.176 -5.981 -18.640 1.00 92.75 93 LEU A CA 1
ATOM 691 C C . LEU A 1 93 ? 14.586 -5.541 -18.233 1.00 92.75 93 LEU A C 1
ATOM 693 O 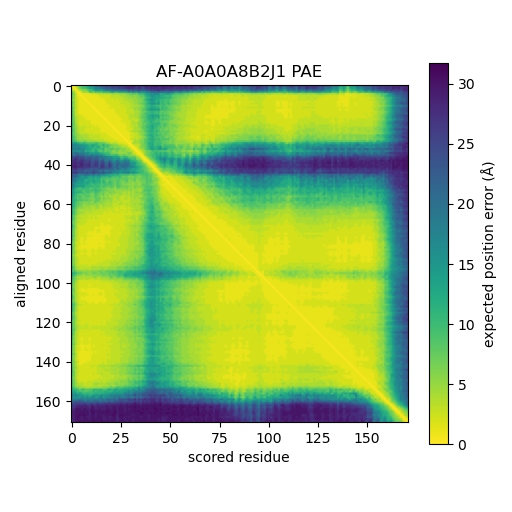O . LEU A 1 93 ? 15.396 -5.217 -19.101 1.00 92.75 93 LEU A O 1
ATOM 697 N N . TYR A 1 94 ? 14.855 -5.449 -16.932 1.00 92.69 94 TYR A N 1
ATOM 698 C CA . TYR A 1 94 ? 16.048 -4.788 -16.395 1.00 92.69 94 TYR A CA 1
ATOM 699 C C . TYR A 1 94 ? 16.854 -5.661 -15.422 1.00 92.69 94 TYR A C 1
ATOM 701 O O . TYR A 1 94 ? 17.794 -5.162 -14.797 1.00 92.69 94 TYR A O 1
ATOM 709 N N . GLY A 1 95 ? 16.504 -6.943 -15.290 1.00 90.31 95 GLY A N 1
ATOM 710 C CA . GLY A 1 95 ? 17.123 -7.874 -14.349 1.00 90.31 95 GLY A CA 1
ATOM 711 C C . GLY A 1 95 ? 16.911 -7.449 -12.895 1.00 90.31 95 GLY A C 1
ATOM 712 O O . GLY A 1 95 ? 15.863 -6.910 -12.534 1.00 90.31 95 GLY A O 1
ATOM 713 N N . ASP A 1 96 ? 17.939 -7.629 -12.068 1.00 82.94 96 ASP A N 1
ATOM 714 C CA . ASP A 1 96 ? 17.894 -7.341 -10.626 1.00 82.94 96 ASP A CA 1
ATOM 715 C C . ASP A 1 96 ? 17.533 -5.879 -10.313 1.00 82.94 96 ASP A C 1
ATOM 717 O O . ASP A 1 96 ? 16.836 -5.597 -9.343 1.00 82.94 96 ASP A O 1
ATOM 721 N N . ASN A 1 97 ? 17.912 -4.935 -11.182 1.00 86.56 97 ASN A N 1
ATOM 722 C CA . ASN A 1 97 ? 17.595 -3.512 -11.003 1.00 86.56 97 ASN A CA 1
ATOM 723 C C . ASN A 1 97 ? 16.120 -3.178 -11.288 1.00 86.56 97 ASN A C 1
ATOM 725 O O . ASN A 1 97 ? 15.658 -2.068 -11.020 1.00 86.56 97 ASN A O 1
ATOM 729 N N . GLY A 1 98 ? 15.364 -4.108 -11.875 1.00 86.44 98 GLY A N 1
ATOM 730 C CA . GLY A 1 98 ? 13.945 -3.923 -12.158 1.00 86.44 98 GLY A CA 1
ATOM 731 C C . GLY A 1 98 ? 13.074 -3.860 -10.903 1.00 86.44 98 GLY A C 1
ATOM 732 O O . GLY A 1 98 ? 12.036 -3.194 -10.917 1.00 86.44 98 GLY A O 1
ATOM 733 N N . SER A 1 99 ? 13.521 -4.470 -9.801 1.00 92.12 99 SER A N 1
ATOM 734 C CA . SER A 1 99 ? 12.777 -4.495 -8.538 1.00 92.12 99 SER A CA 1
ATOM 735 C C . SER A 1 99 ? 12.570 -3.092 -7.959 1.00 92.12 99 SER A C 1
ATOM 737 O O . SER A 1 99 ? 11.526 -2.800 -7.381 1.00 92.12 99 SER A O 1
ATOM 739 N N . GLU A 1 100 ? 13.513 -2.181 -8.221 1.00 96.31 100 GLU A N 1
ATOM 740 C CA . GLU A 1 100 ? 13.525 -0.820 -7.686 1.00 96.31 100 GLU A CA 1
ATOM 741 C C . GLU A 1 100 ? 12.295 0.007 -8.099 1.00 96.31 100 GLU A C 1
ATOM 743 O O . GLU A 1 100 ? 11.969 1.004 -7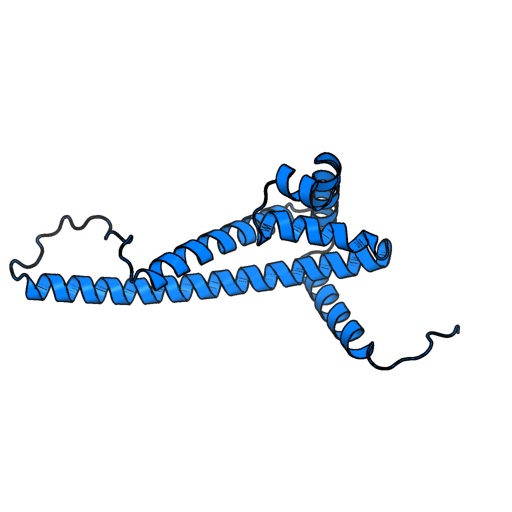.455 1.00 96.31 100 GLU A O 1
ATOM 748 N N . TYR A 1 101 ? 11.618 -0.356 -9.193 1.00 97.31 101 TYR A N 1
ATOM 749 C CA . TYR A 1 101 ? 10.382 0.304 -9.619 1.00 97.31 101 TYR A CA 1
ATOM 750 C C . TYR A 1 101 ? 9.197 -0.075 -8.727 1.00 97.31 101 TYR A C 1
ATOM 752 O O . TYR A 1 101 ? 8.382 0.791 -8.409 1.00 97.31 101 TYR A O 1
ATOM 760 N N . ALA A 1 102 ? 9.128 -1.341 -8.315 1.00 97.12 102 ALA A N 1
ATOM 761 C CA . ALA A 1 102 ? 8.134 -1.848 -7.378 1.00 97.12 102 ALA A CA 1
ATOM 762 C C . ALA A 1 102 ? 8.430 -1.371 -5.951 1.00 97.12 102 ALA A C 1
ATOM 764 O O . ALA A 1 102 ? 7.534 -0.851 -5.291 1.00 97.12 102 ALA A O 1
ATOM 765 N N . ASP A 1 103 ? 9.698 -1.416 -5.531 1.00 97.38 103 ASP A N 1
ATOM 766 C CA . ASP A 1 103 ? 10.134 -0.975 -4.197 1.00 97.38 103 ASP A CA 1
ATOM 767 C C . ASP A 1 103 ? 9.785 0.498 -3.936 1.00 97.38 103 ASP A C 1
ATOM 769 O O . ASP A 1 103 ? 9.390 0.878 -2.838 1.00 97.38 103 ASP A O 1
ATOM 773 N N . VAL A 1 104 ? 9.866 1.349 -4.966 1.00 98.19 104 VAL A N 1
ATOM 774 C CA . VAL A 1 104 ? 9.433 2.749 -4.854 1.00 98.19 104 VAL A CA 1
ATOM 775 C C . VAL A 1 104 ? 7.927 2.870 -4.611 1.00 98.19 104 VAL A C 1
ATOM 777 O O . VAL A 1 104 ? 7.510 3.777 -3.891 1.00 98.19 104 VAL A O 1
ATOM 780 N N . LEU A 1 105 ? 7.097 2.022 -5.221 1.00 98.12 105 LEU A N 1
ATOM 781 C CA . LEU A 1 105 ? 5.656 2.054 -4.967 1.00 98.12 105 LEU A CA 1
ATOM 782 C C . LEU A 1 105 ? 5.350 1.568 -3.549 1.00 98.12 105 LEU A C 1
ATOM 784 O O . LEU A 1 105 ? 4.605 2.239 -2.838 1.00 98.12 105 LEU A O 1
ATOM 788 N N . ASP A 1 106 ? 5.983 0.477 -3.130 1.00 97.88 106 ASP A N 1
ATOM 789 C CA . ASP A 1 106 ? 5.839 -0.090 -1.790 1.00 97.88 106 ASP A CA 1
ATOM 790 C C . ASP A 1 106 ? 6.219 0.928 -0.703 1.00 97.88 106 ASP A C 1
ATOM 792 O O . ASP A 1 106 ? 5.379 1.350 0.094 1.00 97.88 106 ASP A O 1
ATOM 796 N N . MET A 1 107 ? 7.429 1.488 -0.780 1.00 98.44 107 MET A N 1
ATOM 797 C CA . MET A 1 107 ? 7.909 2.481 0.185 1.00 98.44 107 MET A CA 1
ATOM 798 C C . MET A 1 107 ? 7.014 3.728 0.262 1.00 98.44 107 MET A C 1
ATOM 800 O O . MET A 1 107 ? 6.805 4.291 1.336 1.00 98.44 107 MET A O 1
ATOM 804 N N . LEU A 1 108 ? 6.510 4.228 -0.871 1.00 98.00 108 LEU A N 1
ATOM 805 C CA . LEU A 1 108 ? 5.748 5.482 -0.888 1.00 98.00 108 LEU A CA 1
ATOM 806 C C . LEU A 1 108 ? 4.278 5.306 -0.502 1.00 98.00 108 LEU A C 1
ATOM 808 O O . LEU A 1 108 ? 3.695 6.238 0.066 1.00 98.00 108 LEU A O 1
ATOM 812 N N . TYR A 1 109 ? 3.675 4.166 -0.838 1.00 97.62 109 TYR A N 1
ATOM 813 C CA . TYR A 1 109 ? 2.235 3.951 -0.709 1.00 97.62 109 TYR A CA 1
ATOM 814 C C . TYR A 1 109 ? 1.865 2.974 0.404 1.00 97.62 109 TYR A C 1
ATOM 816 O O . TYR A 1 109 ? 0.870 3.220 1.082 1.00 97.62 109 TYR A O 1
ATOM 824 N N . VAL A 1 110 ? 2.676 1.944 0.644 1.00 96.75 110 VAL A N 1
ATOM 825 C CA . VAL A 1 110 ? 2.448 0.950 1.701 1.00 96.75 110 VAL A CA 1
ATOM 826 C C . VAL A 1 110 ? 3.164 1.367 2.981 1.00 96.75 110 VAL A C 1
ATOM 828 O O . VAL A 1 110 ? 2.508 1.626 3.985 1.00 96.75 110 VAL A O 1
ATOM 831 N N . ASP A 1 111 ? 4.476 1.606 2.934 1.00 96.56 111 ASP A N 1
ATOM 832 C CA . ASP A 1 111 ? 5.220 2.109 4.106 1.00 96.56 111 ASP A CA 1
ATOM 833 C C . ASP A 1 111 ? 4.937 3.594 4.395 1.00 96.56 111 ASP A C 1
ATOM 835 O O . ASP A 1 111 ? 5.317 4.144 5.434 1.00 96.56 111 ASP A O 1
ATOM 839 N N . ARG A 1 112 ? 4.255 4.273 3.461 1.00 95.69 112 ARG A N 1
ATOM 840 C CA . ARG A 1 112 ? 3.867 5.693 3.523 1.00 95.69 112 ARG A CA 1
ATOM 841 C C . ARG A 1 112 ? 5.049 6.648 3.718 1.00 95.69 112 ARG A C 1
ATOM 843 O O . ARG A 1 112 ? 4.867 7.762 4.225 1.00 95.69 112 ARG A O 1
ATOM 850 N N . LEU A 1 113 ? 6.243 6.261 3.280 1.00 97.50 113 LEU A N 1
ATOM 851 C CA . LEU A 1 113 ? 7.439 7.083 3.377 1.00 97.50 113 LEU A CA 1
ATOM 852 C C . LEU A 1 113 ? 7.336 8.329 2.493 1.00 97.50 113 LEU A C 1
ATOM 854 O O . LEU A 1 113 ? 6.644 8.388 1.471 1.00 97.50 113 LEU A O 1
ATOM 858 N N . THR A 1 114 ? 8.065 9.367 2.888 1.00 97.81 114 THR A N 1
ATOM 859 C CA . THR A 1 114 ? 8.318 10.513 2.013 1.00 97.81 114 THR A CA 1
ATOM 860 C C . THR A 1 114 ? 9.330 10.143 0.930 1.00 97.81 114 THR A C 1
ATOM 862 O O . THR A 1 114 ? 10.187 9.280 1.124 1.00 97.81 114 THR A O 1
ATOM 865 N N . VAL A 1 115 ? 9.314 10.871 -0.192 1.00 97.81 115 VAL A N 1
ATOM 866 C CA . VAL A 1 115 ? 10.313 10.700 -1.265 1.00 97.81 115 VAL A CA 1
ATOM 867 C C . VAL A 1 115 ? 11.742 10.832 -0.734 1.00 97.81 115 VAL A C 1
ATOM 869 O O . VAL A 1 115 ? 12.616 10.069 -1.131 1.00 97.81 115 VAL A O 1
ATOM 872 N N . LYS A 1 116 ? 11.970 11.757 0.204 1.00 98.44 116 LYS A N 1
ATOM 873 C CA . LYS A 1 116 ? 13.267 11.952 0.857 1.00 98.44 116 LYS A CA 1
ATOM 874 C C . LYS A 1 116 ? 13.704 10.725 1.668 1.00 98.44 116 LYS A C 1
ATOM 876 O O . LYS A 1 116 ? 14.869 10.342 1.612 1.00 98.44 116 LYS A O 1
ATOM 881 N N . GLN A 1 117 ? 12.789 10.110 2.422 1.00 98.62 117 GLN A N 1
ATOM 882 C CA . GLN A 1 117 ? 13.074 8.888 3.186 1.00 98.62 117 GLN A CA 1
ATOM 883 C C . GLN A 1 117 ? 13.362 7.704 2.258 1.00 98.62 117 GLN A C 1
ATOM 885 O O . GLN A 1 117 ? 14.384 7.046 2.439 1.00 98.62 117 GLN A O 1
ATOM 890 N N . ALA A 1 118 ? 12.534 7.492 1.231 1.00 98.06 118 ALA A N 1
ATOM 891 C CA . ALA A 1 118 ? 12.750 6.437 0.241 1.00 98.06 118 ALA A CA 1
ATOM 892 C C . ALA A 1 118 ? 14.099 6.606 -0.482 1.00 98.06 118 ALA A C 1
ATOM 894 O O . ALA A 1 118 ? 14.890 5.671 -0.551 1.00 98.06 118 ALA A O 1
ATOM 895 N N . ALA A 1 119 ? 14.429 7.825 -0.927 1.00 98.19 119 ALA A N 1
ATOM 896 C CA . ALA A 1 119 ? 15.708 8.127 -1.572 1.00 98.19 119 ALA A CA 1
ATOM 897 C C . ALA A 1 119 ? 16.910 7.800 -0.670 1.00 98.19 119 ALA A C 1
ATOM 899 O O . ALA A 1 119 ? 17.902 7.236 -1.135 1.00 98.19 119 ALA A O 1
ATOM 900 N N . ARG A 1 120 ? 16.803 8.094 0.635 1.00 98.31 120 ARG A N 1
ATOM 901 C CA . ARG A 1 120 ? 17.829 7.753 1.628 1.00 98.31 120 ARG A CA 1
ATOM 902 C C . ARG A 1 120 ? 17.992 6.240 1.792 1.00 98.31 120 ARG A C 1
ATOM 904 O O . ARG A 1 120 ? 19.128 5.777 1.833 1.00 98.31 120 ARG A O 1
ATOM 911 N N . ILE A 1 121 ? 16.892 5.491 1.887 1.00 98.00 121 ILE A N 1
ATOM 912 C CA . ILE A 1 121 ? 16.913 4.025 2.030 1.00 98.00 121 ILE A CA 1
ATOM 913 C C . ILE A 1 121 ? 17.523 3.380 0.784 1.00 98.00 121 ILE A C 1
ATOM 915 O O . ILE A 1 121 ? 18.456 2.590 0.893 1.00 98.00 121 ILE A O 1
ATOM 919 N N . MET A 1 122 ? 17.073 3.799 -0.400 1.00 96.19 122 MET A N 1
ATOM 920 C CA . MET A 1 122 ? 17.550 3.293 -1.690 1.00 96.19 122 MET A CA 1
ATOM 921 C C . MET A 1 122 ? 18.932 3.831 -2.096 1.00 96.19 122 MET A C 1
ATOM 923 O O . MET A 1 122 ? 19.430 3.488 -3.164 1.00 96.19 122 MET A O 1
ATOM 927 N N . ARG A 1 123 ? 19.539 4.714 -1.288 1.00 97.19 123 ARG A N 1
ATOM 928 C CA . ARG A 1 123 ? 20.829 5.372 -1.565 1.00 97.19 123 ARG A CA 1
ATOM 929 C C . ARG A 1 123 ? 20.895 6.016 -2.958 1.00 97.19 123 ARG A C 1
ATOM 931 O O . ARG A 1 123 ? 21.914 5.947 -3.639 1.00 97.19 123 ARG A O 1
ATOM 938 N N . CYS A 1 124 ? 19.810 6.663 -3.379 1.00 97.25 124 CYS A N 1
ATOM 939 C CA . CYS A 1 124 ? 19.716 7.343 -4.670 1.00 97.25 124 CYS A CA 1
ATOM 940 C C . CYS A 1 124 ? 19.166 8.770 -4.519 1.00 97.25 124 CYS A C 1
ATOM 942 O O . CYS A 1 124 ? 18.879 9.239 -3.418 1.00 97.25 124 CYS A O 1
ATOM 944 N N . SER A 1 125 ? 19.046 9.502 -5.629 1.00 98.38 125 SER A N 1
ATOM 945 C CA . SER A 1 125 ? 18.486 10.856 -5.605 1.00 98.38 125 SER A CA 1
ATOM 946 C C . SER A 1 125 ? 16.955 10.842 -5.490 1.00 98.38 125 SER A C 1
ATOM 948 O O . SER A 1 125 ? 16.287 9.939 -5.998 1.00 98.38 125 SER A O 1
ATOM 950 N N . GLU A 1 126 ? 16.362 11.899 -4.923 1.00 98.56 126 GLU A N 1
ATOM 951 C CA . GLU A 1 126 ? 14.900 12.078 -4.948 1.00 98.56 126 GLU A CA 1
ATOM 952 C C . GLU A 1 126 ? 14.337 12.113 -6.378 1.00 98.56 126 GLU A C 1
ATOM 954 O O . GLU A 1 126 ? 13.209 11.681 -6.620 1.00 98.56 126 GLU A O 1
ATOM 959 N N . PHE A 1 127 ? 15.119 12.622 -7.337 1.00 98.31 127 PHE A N 1
ATOM 960 C CA . PHE A 1 127 ? 14.750 12.612 -8.749 1.00 98.31 127 PHE A CA 1
ATOM 961 C C . PHE A 1 127 ? 14.624 11.180 -9.280 1.00 98.31 127 PHE A C 1
ATOM 963 O O . PHE A 1 127 ? 13.646 10.865 -9.956 1.00 98.31 127 PHE A O 1
ATOM 970 N N . THR A 1 128 ? 15.562 10.298 -8.925 1.00 98.00 128 THR A N 1
ATOM 971 C CA . THR A 1 128 ? 15.533 8.878 -9.294 1.00 98.00 128 THR A CA 1
ATOM 972 C C . THR A 1 128 ? 14.268 8.203 -8.766 1.00 98.00 128 THR A C 1
ATOM 974 O O . THR A 1 128 ? 13.557 7.567 -9.543 1.00 98.00 128 THR A O 1
ATOM 977 N N . VAL A 1 129 ? 13.923 8.416 -7.491 1.00 98.31 129 VAL A N 1
ATOM 978 C CA . VAL A 1 129 ? 12.682 7.893 -6.889 1.00 98.31 129 VAL A CA 1
ATOM 979 C C . VAL A 1 129 ? 11.448 8.400 -7.639 1.00 98.31 129 VAL A C 1
ATOM 981 O O . VAL A 1 129 ? 10.606 7.609 -8.064 1.00 98.31 129 VAL A O 1
ATOM 984 N N . LYS A 1 130 ? 11.349 9.716 -7.877 1.00 97.94 130 LYS A N 1
ATOM 985 C CA . LYS A 1 130 ? 10.223 10.314 -8.620 1.00 97.94 130 LYS A CA 1
ATOM 986 C C . LYS A 1 130 ? 10.114 9.754 -10.040 1.00 97.94 130 LYS A C 1
ATOM 988 O O . LYS A 1 130 ? 9.009 9.481 -10.501 1.00 97.94 130 LYS A O 1
ATOM 993 N N . SER A 1 131 ? 11.243 9.570 -10.721 1.00 97.81 131 SER A N 1
ATOM 994 C CA . SER A 1 131 ? 11.301 9.041 -12.086 1.00 97.81 131 SER A CA 1
ATOM 995 C C . SER A 1 131 ? 10.850 7.580 -12.153 1.00 97.81 131 SER A C 1
ATOM 997 O O . SER A 1 131 ? 10.002 7.242 -12.983 1.00 97.81 131 SER A O 1
ATOM 999 N N . ARG A 1 132 ? 11.342 6.734 -11.236 1.00 97.56 132 ARG A N 1
ATOM 1000 C CA . ARG A 1 132 ? 10.940 5.323 -11.114 1.00 97.56 132 ARG A CA 1
ATOM 1001 C C . ARG A 1 132 ? 9.451 5.196 -10.816 1.00 97.56 132 ARG A C 1
ATOM 1003 O O . ARG A 1 132 ? 8.747 4.548 -11.588 1.00 97.56 132 ARG A O 1
ATOM 1010 N N . ARG A 1 133 ? 8.948 5.928 -9.811 1.00 97.62 133 ARG A N 1
ATOM 1011 C CA . ARG A 1 133 ? 7.507 6.030 -9.516 1.00 97.62 133 ARG A CA 1
ATOM 1012 C C . ARG A 1 133 ? 6.719 6.395 -10.770 1.00 97.62 133 ARG A C 1
ATOM 1014 O O . ARG A 1 133 ? 5.776 5.707 -11.136 1.00 97.62 133 ARG A O 1
ATOM 1021 N N . ALA A 1 134 ? 7.101 7.479 -11.443 1.00 96.88 134 ALA A N 1
ATOM 1022 C CA . ALA A 1 134 ? 6.367 7.972 -12.600 1.00 96.88 134 ALA A CA 1
ATOM 1023 C C . ALA A 1 134 ? 6.377 6.969 -13.763 1.00 96.88 134 ALA A C 1
ATOM 1025 O O . ALA A 1 134 ? 5.391 6.867 -14.488 1.00 96.88 134 ALA A O 1
ATOM 1026 N N . ARG A 1 135 ? 7.471 6.223 -13.960 1.00 96.75 135 ARG A N 1
ATOM 1027 C CA . ARG A 1 135 ? 7.544 5.178 -14.987 1.00 96.75 135 ARG A CA 1
ATOM 1028 C C . ARG A 1 135 ? 6.672 3.971 -14.634 1.00 96.75 135 ARG A C 1
ATOM 1030 O O . ARG A 1 135 ? 5.963 3.506 -15.521 1.00 96.75 135 ARG A O 1
ATOM 1037 N N . ALA A 1 136 ? 6.672 3.524 -13.379 1.00 96.88 136 ALA A N 1
ATOM 1038 C CA . ALA A 1 136 ? 5.809 2.437 -12.919 1.00 96.88 136 ALA A CA 1
ATOM 1039 C C . ALA A 1 136 ? 4.319 2.795 -13.063 1.00 96.88 136 ALA A C 1
ATOM 1041 O O . ALA A 1 136 ? 3.557 2.043 -13.663 1.00 96.88 136 ALA A O 1
ATOM 1042 N N . ILE A 1 137 ? 3.926 3.998 -12.626 1.00 97.19 137 ILE A N 1
ATOM 1043 C CA . ILE A 1 137 ? 2.554 4.509 -12.776 1.00 97.19 137 ILE A CA 1
ATOM 1044 C C . ILE A 1 137 ? 2.146 4.603 -14.250 1.00 97.19 137 ILE A C 1
ATOM 1046 O O . ILE A 1 137 ? 1.084 4.114 -14.615 1.00 97.19 137 ILE A O 1
ATOM 1050 N N . ARG A 1 138 ? 2.998 5.151 -15.129 1.00 96.19 138 ARG A N 1
ATOM 1051 C CA . ARG A 1 138 ? 2.689 5.213 -16.570 1.00 96.19 138 ARG A CA 1
ATOM 1052 C C . ARG A 1 138 ? 2.522 3.836 -17.203 1.00 96.19 138 ARG A C 1
ATOM 1054 O O . ARG A 1 138 ? 1.722 3.693 -18.120 1.00 96.19 138 ARG A O 1
ATOM 1061 N N . TRP A 1 139 ? 3.300 2.850 -16.761 1.00 96.00 139 TRP A N 1
ATOM 1062 C CA . TRP A 1 139 ? 3.144 1.480 -17.235 1.00 96.00 139 TRP A CA 1
ATOM 1063 C C . TRP A 1 139 ? 1.790 0.909 -16.806 1.00 96.00 139 TRP A C 1
ATOM 1065 O O . TRP A 1 139 ? 1.051 0.430 -17.660 1.00 96.00 139 TRP A O 1
ATOM 1075 N N . LEU A 1 140 ? 1.417 1.054 -15.531 1.00 97.00 140 LEU A N 1
ATOM 1076 C CA . LEU A 1 140 ? 0.105 0.641 -15.020 1.00 97.00 140 LEU A CA 1
ATOM 1077 C C . LEU A 1 140 ? -1.052 1.330 -15.752 1.00 97.00 140 LEU A C 1
ATOM 1079 O O . LEU A 1 140 ? -2.006 0.669 -16.158 1.00 97.00 140 LEU A O 1
ATOM 1083 N N . ASP A 1 141 ? -0.949 2.638 -15.988 1.00 96.31 141 ASP A N 1
ATOM 1084 C CA . ASP A 1 141 ? -1.937 3.402 -16.757 1.00 96.31 141 ASP A CA 1
ATOM 1085 C C . ASP A 1 141 ? -2.102 2.868 -18.191 1.00 96.31 141 ASP A C 1
ATOM 1087 O O . ASP A 1 141 ? -3.193 2.948 -18.756 1.00 96.31 141 ASP A O 1
ATOM 1091 N N . ALA A 1 142 ? -1.043 2.296 -18.774 1.00 94.69 142 ALA A N 1
ATOM 1092 C CA . ALA A 1 142 ? -1.064 1.725 -20.117 1.00 94.69 142 ALA A CA 1
ATOM 1093 C C . ALA A 1 142 ? -1.592 0.281 -20.166 1.00 94.69 142 ALA A C 1
ATOM 1095 O O . ALA A 1 142 ? -2.319 -0.058 -21.097 1.00 94.69 142 ALA A O 1
ATOM 1096 N N . VAL A 1 143 ? -1.224 -0.574 -19.204 1.00 93.88 143 VAL A N 1
ATOM 1097 C CA . VAL A 1 143 ? -1.577 -2.011 -19.230 1.00 93.88 143 VAL A CA 1
ATOM 1098 C C . VAL A 1 143 ? -2.862 -2.343 -18.473 1.00 93.88 143 VAL A C 1
ATOM 1100 O O . VAL A 1 143 ? -3.493 -3.361 -18.748 1.00 93.88 143 VAL A O 1
ATOM 1103 N N . GLY A 1 144 ? -3.256 -1.488 -17.530 1.00 94.56 144 GLY A N 1
ATOM 1104 C CA . GLY A 1 144 ? -4.402 -1.699 -16.656 1.00 94.56 144 GLY A CA 1
ATOM 1105 C C . GLY A 1 144 ? -4.142 -2.685 -15.512 1.00 94.56 144 GLY A C 1
ATOM 1106 O O . GLY A 1 144 ? -3.227 -3.509 -15.533 1.00 94.56 144 GLY A O 1
ATOM 1107 N N . LYS A 1 145 ? -5.000 -2.605 -14.491 1.00 94.38 14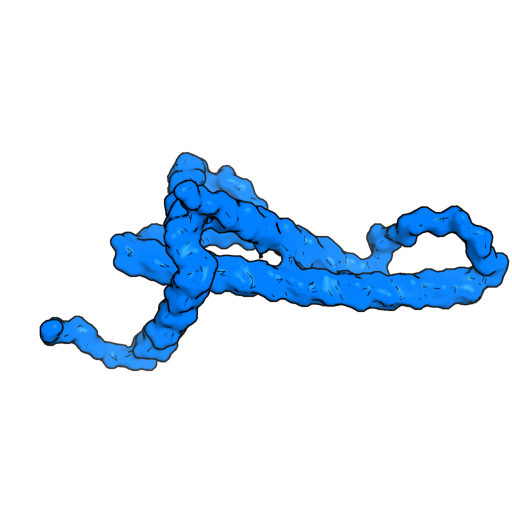5 LYS A N 1
ATOM 1108 C CA . LYS A 1 145 ? -4.892 -3.380 -13.245 1.00 94.38 145 LYS A CA 1
ATOM 1109 C C . LYS A 1 145 ? -4.901 -4.894 -13.466 1.00 94.38 145 LYS A C 1
ATOM 1111 O O . LYS A 1 145 ? -4.055 -5.592 -12.923 1.00 94.38 145 LYS A O 1
ATOM 1116 N N . ALA A 1 146 ? -5.822 -5.391 -14.295 1.00 94.19 146 ALA A N 1
ATOM 1117 C CA . ALA A 1 146 ? -5.982 -6.825 -14.544 1.00 94.19 146 ALA A CA 1
ATOM 1118 C C . ALA A 1 146 ? -4.698 -7.468 -15.090 1.00 94.19 146 ALA A C 1
ATOM 1120 O O . ALA A 1 146 ? -4.321 -8.557 -14.670 1.00 94.19 146 ALA A O 1
ATOM 1121 N N . ARG A 1 147 ? -3.984 -6.767 -15.980 1.00 92.88 147 ARG A N 1
ATOM 1122 C CA . ARG A 1 147 ? -2.721 -7.264 -16.530 1.00 92.88 147 ARG A CA 1
ATOM 1123 C C . ARG A 1 147 ? -1.595 -7.264 -15.499 1.00 92.88 147 ARG A C 1
ATOM 1125 O O . ARG A 1 147 ? -0.771 -8.172 -15.522 1.00 92.88 147 ARG A O 1
ATOM 1132 N N . ALA A 1 148 ? -1.547 -6.270 -14.613 1.00 94.44 148 ALA A N 1
ATOM 1133 C CA . ALA A 1 148 ? -0.577 -6.261 -13.521 1.00 94.44 148 ALA A CA 1
ATOM 1134 C C . ALA A 1 148 ? -0.797 -7.458 -12.578 1.00 94.44 148 ALA A C 1
ATOM 1136 O O . ALA A 1 148 ? 0.162 -8.143 -12.242 1.00 94.44 148 ALA A O 1
ATOM 1137 N N . LEU A 1 149 ? -2.053 -7.760 -12.236 1.00 94.69 149 LEU A N 1
ATOM 1138 C CA . LEU A 1 149 ? -2.399 -8.907 -11.390 1.00 94.69 149 LEU A CA 1
ATOM 1139 C C . LEU A 1 149 ? -2.054 -10.256 -12.048 1.00 94.69 149 LEU A C 1
ATOM 1141 O O . LEU A 1 149 ? -1.428 -11.093 -11.407 1.00 94.69 149 LEU A O 1
ATOM 1145 N N . ASP A 1 150 ? -2.366 -10.444 -13.335 1.00 95.12 150 ASP A N 1
ATOM 1146 C CA . ASP A 1 150 ? -1.983 -11.656 -14.089 1.00 95.12 150 ASP A CA 1
ATOM 1147 C C . ASP A 1 150 ? -0.455 -11.859 -14.129 1.00 95.12 150 ASP A C 1
ATOM 1149 O O . ASP A 1 150 ? 0.033 -12.986 -14.064 1.00 95.12 150 ASP A O 1
ATOM 1153 N N . LEU A 1 151 ? 0.330 -10.778 -14.200 1.00 92.44 151 LEU A N 1
ATOM 1154 C CA . LEU A 1 151 ? 1.792 -10.869 -14.129 1.00 92.44 151 LEU A CA 1
ATOM 1155 C C . LEU A 1 151 ? 2.295 -11.267 -12.737 1.00 92.44 151 LEU A C 1
ATOM 1157 O O . LEU A 1 151 ? 3.246 -12.044 -12.656 1.00 92.44 151 LEU A O 1
ATOM 1161 N N . ALA A 1 152 ? 1.663 -10.767 -11.674 1.00 92.19 152 ALA A N 1
ATOM 1162 C CA . ALA A 1 152 ? 1.990 -11.139 -10.299 1.00 92.19 152 ALA A CA 1
ATOM 1163 C C . ALA A 1 152 ? 1.701 -12.624 -10.027 1.00 92.19 152 ALA A C 1
ATOM 1165 O O . ALA A 1 152 ? 2.515 -13.329 -9.444 1.00 92.19 152 ALA A O 1
ATOM 1166 N N . GLU A 1 153 ? 0.564 -13.133 -10.501 1.00 91.38 153 GLU A N 1
ATOM 1167 C CA . GLU A 1 153 ? 0.210 -14.547 -10.345 1.00 91.38 153 GLU A CA 1
ATOM 1168 C C . GLU A 1 153 ? 1.222 -15.463 -11.053 1.00 91.38 153 GLU A C 1
ATOM 1170 O O . GLU A 1 153 ? 1.704 -16.449 -10.490 1.00 91.38 153 GLU A O 1
ATOM 1175 N N . ARG A 1 154 ? 1.616 -15.106 -12.280 1.00 87.31 154 ARG A N 1
ATOM 1176 C CA . ARG A 1 154 ? 2.607 -15.874 -13.046 1.00 87.31 154 ARG A CA 1
ATOM 1177 C C . ARG A 1 154 ? 3.993 -15.859 -12.413 1.00 87.31 154 ARG A C 1
ATOM 1179 O O . ARG A 1 154 ? 4.691 -16.865 -12.516 1.00 87.31 154 ARG A O 1
ATOM 1186 N N . SER A 1 155 ? 4.418 -14.751 -11.801 1.00 79.75 155 SER A N 1
ATOM 1187 C CA . SER A 1 155 ? 5.741 -14.688 -11.169 1.00 79.75 155 SER A CA 1
ATOM 1188 C C . SER A 1 155 ? 5.832 -15.621 -9.962 1.00 79.75 155 SER A C 1
ATOM 1190 O O . SER A 1 155 ? 6.836 -16.318 -9.831 1.00 79.75 155 SER A O 1
ATOM 1192 N N . VAL A 1 156 ? 4.769 -15.719 -9.156 1.00 74.12 156 VAL A N 1
ATOM 1193 C CA . VAL A 1 156 ? 4.677 -16.665 -8.030 1.00 74.12 156 VAL A CA 1
ATOM 1194 C C . VAL A 1 156 ? 4.737 -18.113 -8.525 1.00 74.12 156 VAL A C 1
ATOM 1196 O O . VAL A 1 156 ? 5.558 -18.895 -8.056 1.00 74.12 156 VAL A O 1
ATOM 1199 N N . LEU A 1 157 ? 3.951 -18.458 -9.551 1.00 69.81 157 LEU A N 1
ATOM 1200 C CA 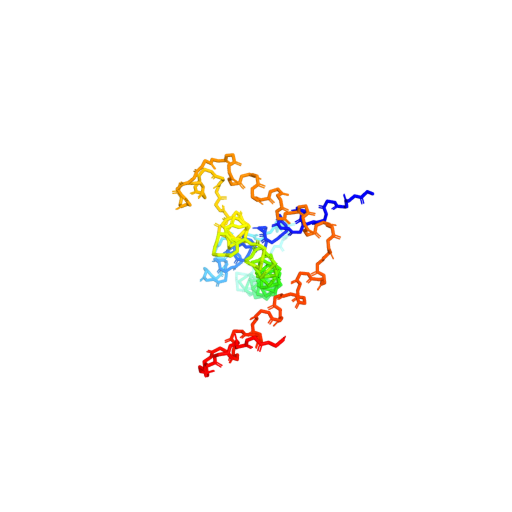. LEU A 1 157 ? 3.938 -19.813 -10.121 1.00 69.81 157 LEU A CA 1
ATOM 1201 C C . LEU A 1 157 ? 5.280 -20.228 -10.748 1.00 69.81 157 LEU A C 1
ATOM 1203 O O . LEU A 1 157 ? 5.609 -21.415 -10.783 1.00 69.81 157 LEU A O 1
ATOM 1207 N N . CYS A 1 158 ? 6.047 -19.272 -11.274 1.00 60.41 158 CYS A N 1
ATOM 1208 C CA . CYS A 1 158 ? 7.391 -19.524 -11.790 1.00 60.41 158 CYS A CA 1
ATOM 1209 C C . CYS A 1 158 ? 8.434 -19.645 -10.668 1.00 60.41 158 CYS A C 1
ATOM 1211 O O . CYS A 1 158 ? 9.362 -20.437 -10.814 1.00 60.41 158 CYS A O 1
ATOM 1213 N N . ALA A 1 159 ? 8.278 -18.907 -9.563 1.00 60.62 159 ALA A N 1
ATOM 1214 C CA . ALA A 1 159 ? 9.155 -19.004 -8.396 1.00 60.62 159 ALA A CA 1
ATOM 1215 C C . ALA A 1 159 ? 9.014 -20.364 -7.688 1.00 60.62 159 ALA A C 1
ATOM 1217 O O . ALA A 1 159 ? 10.024 -20.992 -7.381 1.00 60.62 159 ALA A O 1
ATOM 1218 N N . ASP A 1 160 ? 7.788 -20.880 -7.548 1.00 57.50 160 ASP A N 1
ATOM 1219 C CA . ASP A 1 160 ? 7.516 -22.189 -6.928 1.00 57.50 160 ASP A CA 1
ATOM 1220 C C . ASP A 1 160 ? 8.038 -23.381 -7.752 1.00 57.50 160 ASP A C 1
ATOM 1222 O O . ASP A 1 160 ? 8.259 -24.469 -7.222 1.00 57.50 160 ASP A O 1
ATOM 1226 N N . ARG A 1 161 ? 8.277 -23.197 -9.057 1.00 53.66 161 ARG A N 1
ATOM 1227 C CA . ARG A 1 161 ? 8.931 -24.207 -9.911 1.00 53.66 161 ARG A CA 1
ATOM 1228 C C . ARG A 1 161 ? 10.463 -24.158 -9.845 1.00 53.66 161 ARG A C 1
ATOM 1230 O O . ARG A 1 161 ? 11.108 -25.000 -10.465 1.00 53.66 161 ARG A O 1
ATOM 1237 N N . GLY A 1 162 ? 11.035 -23.180 -9.138 1.00 48.69 162 GLY A N 1
ATOM 1238 C CA . GLY A 1 162 ? 12.472 -22.904 -9.083 1.00 48.69 162 GLY A CA 1
ATOM 1239 C C . GLY A 1 162 ? 13.275 -23.725 -8.068 1.00 48.69 162 GLY A C 1
ATOM 1240 O O . GLY A 1 162 ? 14.492 -23.811 -8.218 1.00 48.69 162 GLY A O 1
ATOM 1241 N N . ASP A 1 163 ? 12.634 -24.392 -7.103 1.00 46.00 163 ASP A N 1
ATOM 1242 C CA . ASP A 1 163 ? 13.302 -25.319 -6.169 1.00 46.00 163 ASP A CA 1
ATOM 1243 C C . ASP A 1 163 ? 13.332 -26.750 -6.734 1.00 46.00 163 ASP A C 1
ATOM 1245 O O . ASP A 1 163 ? 12.790 -27.715 -6.196 1.00 46.00 163 ASP A O 1
ATOM 1249 N N . GLY A 1 164 ? 13.980 -26.878 -7.887 1.00 42.72 164 GLY A N 1
ATOM 1250 C CA . GLY A 1 164 ? 14.197 -28.135 -8.593 1.00 42.72 164 GLY A CA 1
ATOM 1251 C C . GLY A 1 164 ? 15.178 -27.895 -9.725 1.00 42.72 164 GLY A C 1
ATOM 1252 O O . GLY A 1 164 ? 14.776 -27.565 -10.834 1.00 42.72 164 GLY A O 1
ATOM 1253 N N . GLY A 1 165 ? 16.472 -27.957 -9.418 1.00 43.47 165 GLY A N 1
ATOM 1254 C CA . GLY A 1 165 ? 17.525 -27.445 -10.287 1.00 43.47 165 GLY A CA 1
ATOM 1255 C C . GLY A 1 165 ? 17.565 -28.026 -11.705 1.00 43.47 165 GLY A C 1
ATOM 1256 O O . GLY A 1 165 ? 17.206 -29.174 -11.946 1.00 43.47 165 GLY A O 1
ATOM 1257 N N . GLY A 1 166 ? 18.136 -27.234 -12.615 1.00 42.09 166 GLY A N 1
ATOM 1258 C CA . GLY A 1 166 ? 18.771 -27.744 -13.829 1.00 42.09 166 GLY A CA 1
ATOM 1259 C C . GLY A 1 166 ? 18.258 -27.145 -15.135 1.00 42.09 166 GLY A C 1
ATOM 1260 O O . GLY A 1 166 ? 17.256 -27.588 -15.675 1.00 42.09 166 GLY A O 1
ATOM 1261 N N . GLY A 1 167 ? 19.047 -26.219 -15.686 1.00 38.97 167 GLY A N 1
ATOM 1262 C CA . GLY A 1 167 ? 19.287 -26.118 -17.126 1.00 38.97 167 GLY A CA 1
ATOM 1263 C C . GLY A 1 167 ? 18.115 -25.698 -18.009 1.00 38.97 167 GLY A C 1
ATOM 1264 O O . GLY A 1 167 ? 17.494 -26.532 -18.658 1.00 38.97 167 GLY A O 1
ATOM 1265 N N . CYS A 1 168 ? 17.958 -24.391 -18.207 1.00 41.28 168 CYS A N 1
ATOM 1266 C CA . CYS A 1 168 ? 17.463 -23.888 -19.487 1.00 41.28 168 CYS A CA 1
ATOM 1267 C C . CYS A 1 168 ? 18.640 -23.932 -20.476 1.00 41.28 168 CYS A C 1
ATOM 1269 O O . CYS A 1 168 ? 19.328 -22.935 -20.677 1.00 41.28 168 CYS A O 1
ATOM 1271 N N . GLY A 1 169 ? 18.941 -25.132 -20.979 1.00 37.88 169 GLY A N 1
ATOM 1272 C CA . GLY A 1 169 ? 19.789 -25.317 -22.151 1.00 37.88 169 GLY A CA 1
ATOM 1273 C C . GLY A 1 169 ? 19.030 -24.912 -23.412 1.00 37.88 169 GLY A C 1
ATOM 1274 O O . GLY A 1 169 ? 17.817 -25.102 -23.493 1.00 37.88 169 GLY A O 1
ATOM 1275 N N . ASP A 1 170 ? 19.771 -24.335 -24.351 1.00 45.84 170 ASP A N 1
ATOM 1276 C CA . ASP A 1 170 ? 19.326 -23.866 -25.660 1.00 45.84 170 ASP A CA 1
ATOM 1277 C C . ASP A 1 170 ? 18.470 -24.887 -26.431 1.00 45.84 170 ASP A C 1
ATOM 1279 O O . ASP A 1 170 ? 18.806 -26.074 -26.495 1.00 45.84 170 ASP A O 1
ATOM 1283 N N . ALA A 1 171 ? 17.420 -24.387 -27.088 1.00 40.59 171 ALA A N 1
ATOM 1284 C CA . ALA A 1 171 ? 16.851 -24.938 -28.318 1.00 40.59 171 ALA A CA 1
ATOM 1285 C C . ALA A 1 171 ? 16.154 -23.824 -29.113 1.00 40.59 171 ALA A C 1
ATOM 1287 O O . ALA A 1 171 ? 15.325 -23.102 -28.511 1.00 40.59 171 ALA A O 1
#

Solvent-accessible surface area (backbone atoms only — not comparable to full-atom values): 9267 Å² total; per-residue (Å²): 130,80,53,72,56,44,61,55,49,44,54,47,29,32,47,28,51,51,53,28,54,52,31,48,53,38,62,75,58,73,37,76,88,65,70,82,84,78,80,89,58,94,65,62,91,45,69,67,60,43,51,52,52,53,51,51,53,50,50,56,49,50,53,53,35,51,52,52,30,52,54,19,50,53,46,41,53,52,48,51,39,38,35,41,9,44,21,45,53,34,24,73,76,53,44,84,70,12,39,57,35,19,51,43,46,43,39,44,26,65,71,57,41,51,63,67,55,47,12,60,75,70,72,51,50,53,65,54,48,54,50,34,38,53,52,46,39,54,50,41,34,69,63,36,69,70,53,25,38,55,38,25,55,51,46,52,61,53,53,74,60,58,88,62,83,82,79,95,67,92,132

pLDDT: mean 85.25, std 16.64, range [37.88, 98.62]

Nearest PDB structures (foldseek):
  6jx6-assembly1_A  TM=4.655E-01  e=2.061E+00  Homo sapiens
  3hr0-assembly1_B  TM=3.249E-01  e=6.991E+00  Homo sapiens

Organism: NCBI:txid1531429

Radius of gyration: 22.66 Å; Cα contacts (8 Å, |Δi|>4): 150; chains: 1; bounding box: 53×45×64 Å

InterPro domains:
  IPR013249 RNA polymerase sigma factor 70, region 4 type 2 [PF08281] (100-140)
  IPR013324 RNA polymerase sigma factor, region 3/4-like [SSF88659] (100-141)
  IPR036388 Winged helix-like DNA-binding domain superfamily [G3DSA:1.10.10.10] (98-155)

Secondary structure (DSSP, 8-state):
----HHHHHHHHHHHHHHHHHHHHHHHHTTTTT---TT--S---SSHHHHHHHHHHHHHHHHHHHHHHHHHHHHHHHHHHHHHHHHHHHHHHHHGGGGHHHHHHHIIIIIS---HHHHHHHTTS-HHHHHHHHHHHHHHHHHH-HHHHHHHHHHHHHHHTT-SS-------

Foldseek 3Di:
DLDLVLVVLLLVLLVLLVLLVVLVVCLVVLNPVPDPPDPPDDAPPDPVSNVVVVVVVSVVVNVVSVVSNVVSVVSNVLQLLLLLLQQLVQCVVPNPCSNLLSLLSCCCRVVVDDLVVSCVVVVHDSVVSVVSPVVSSSVCSVQDSVNSNVSSVVVVVVVVVPVPDDDPDDD